Protein AF-A0AAW5XG31-F1 (afdb_monomer_lite)

Structure (mmCIF, N/CA/C/O backbone):
data_AF-A0AAW5XG31-F1
#
_entry.id   AF-A0AAW5XG31-F1
#
loop_
_atom_site.group_PDB
_atom_site.id
_atom_site.type_symbol
_atom_site.label_atom_id
_atom_site.label_alt_id
_atom_site.label_comp_id
_atom_site.label_asym_id
_atom_site.label_entity_id
_atom_site.label_seq_id
_atom_site.pdbx_PDB_ins_code
_atom_site.Cartn_x
_atom_site.Cartn_y
_atom_site.Cartn_z
_atom_site.occupancy
_atom_site.B_iso_or_equiv
_atom_site.auth_seq_id
_atom_site.auth_comp_id
_atom_site.auth_asym_id
_atom_site.auth_atom_id
_atom_site.pdbx_PDB_model_num
ATOM 1 N N . MET A 1 1 ? -12.873 14.492 3.536 1.00 43.59 1 MET A N 1
ATOM 2 C CA . MET A 1 1 ? -13.380 14.059 4.860 1.00 43.59 1 MET A CA 1
ATOM 3 C C . MET A 1 1 ? -12.176 13.439 5.544 1.00 43.59 1 MET A C 1
ATOM 5 O O . MET A 1 1 ? -11.731 12.426 5.041 1.00 43.59 1 MET A O 1
ATOM 9 N N . ASP A 1 2 ? -11.570 14.063 6.562 1.00 50.47 2 ASP A N 1
ATOM 10 C CA . ASP A 1 2 ? -10.311 13.564 7.151 1.00 50.47 2 ASP A CA 1
ATOM 11 C C . ASP A 1 2 ? -10.501 12.148 7.708 1.00 50.47 2 ASP A C 1
ATOM 13 O O . ASP A 1 2 ? -11.175 11.924 8.724 1.00 50.47 2 ASP A O 1
ATOM 17 N N . ILE A 1 3 ? -9.961 11.157 7.002 1.00 53.16 3 ILE A N 1
ATOM 18 C CA . ILE A 1 3 ? -9.998 9.782 7.468 1.00 53.16 3 ILE A CA 1
ATOM 19 C C . ILE A 1 3 ? -8.871 9.640 8.485 1.00 53.16 3 ILE A C 1
ATOM 21 O O . ILE A 1 3 ? -7.710 9.459 8.138 1.00 53.16 3 ILE A O 1
ATOM 25 N N . ASP A 1 4 ? -9.230 9.708 9.766 1.00 59.84 4 ASP A N 1
ATOM 26 C CA . ASP A 1 4 ? -8.361 9.264 10.858 1.00 59.84 4 ASP A CA 1
ATOM 27 C C . ASP A 1 4 ? -8.141 7.746 10.717 1.00 59.84 4 ASP A C 1
ATOM 29 O O . ASP A 1 4 ? -8.978 6.931 11.122 1.00 59.84 4 ASP A O 1
ATOM 33 N N . ILE A 1 5 ? -7.080 7.376 9.997 1.00 63.84 5 ILE A N 1
ATOM 34 C CA . ILE A 1 5 ? -6.642 5.996 9.801 1.00 63.84 5 ILE A CA 1
ATOM 35 C C . ILE A 1 5 ? -5.692 5.661 10.943 1.00 63.84 5 ILE A C 1
ATOM 37 O O . ILE A 1 5 ? -4.544 6.107 10.959 1.00 63.84 5 ILE A O 1
ATOM 41 N N . SER A 1 6 ? -6.178 4.867 11.894 1.00 68.25 6 SER A N 1
ATOM 42 C CA . SER A 1 6 ? -5.416 4.499 13.087 1.00 68.25 6 SER A CA 1
ATOM 43 C C . SER A 1 6 ? -4.249 3.565 12.756 1.00 68.25 6 SER A C 1
ATOM 45 O O . SER A 1 6 ? -3.228 3.600 13.437 1.00 68.25 6 SER A O 1
ATOM 47 N N . ASN A 1 7 ? -4.384 2.735 11.714 1.00 79.56 7 ASN A N 1
ATOM 48 C CA . ASN A 1 7 ? -3.297 1.891 11.230 1.00 79.56 7 ASN A CA 1
ATOM 49 C C . ASN A 1 7 ? -3.466 1.525 9.746 1.00 79.56 7 ASN A C 1
ATOM 51 O O . ASN A 1 7 ? -4.590 1.282 9.296 1.00 79.56 7 ASN A O 1
ATOM 55 N N . ILE A 1 8 ? -2.351 1.464 9.013 1.00 83.69 8 ILE A N 1
ATOM 56 C CA . ILE A 1 8 ? -2.269 0.954 7.636 1.00 83.69 8 ILE A CA 1
ATOM 57 C C . ILE A 1 8 ? -1.269 -0.194 7.649 1.00 83.69 8 ILE A C 1
ATOM 59 O O . ILE A 1 8 ? -0.133 -0.023 8.092 1.00 83.69 8 ILE A O 1
ATOM 63 N N . SER A 1 9 ? -1.679 -1.351 7.149 1.00 84.31 9 SER A N 1
ATOM 64 C CA . SER A 1 9 ? -0.811 -2.516 6.985 1.00 84.31 9 SER A CA 1
ATOM 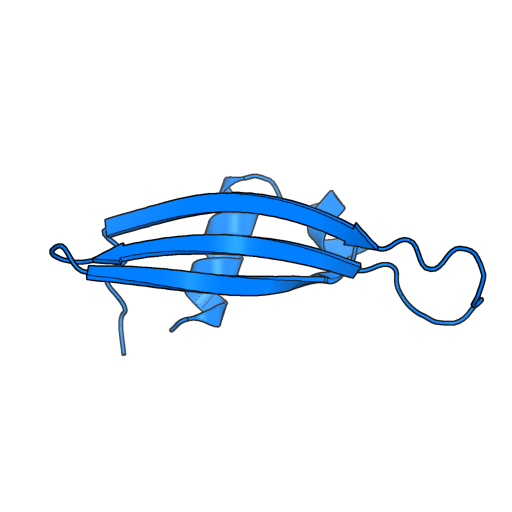65 C C . SER A 1 9 ? -0.805 -2.946 5.524 1.00 84.31 9 SER A C 1
ATOM 67 O O . SER A 1 9 ? -1.842 -2.919 4.865 1.00 84.31 9 SER A O 1
ATOM 69 N N . PHE A 1 10 ? 0.368 -3.300 5.002 1.00 85.75 10 PHE A N 1
ATOM 70 C CA . PHE A 1 10 ? 0.516 -3.792 3.634 1.00 85.75 10 PHE A CA 1
ATOM 71 C C . PHE A 1 10 ? 0.497 -5.319 3.650 1.00 85.75 10 PHE A C 1
ATOM 73 O O . PHE A 1 10 ? 1.343 -5.938 4.288 1.00 85.75 10 PHE A O 1
ATOM 80 N N . GLU A 1 11 ? -0.469 -5.912 2.954 1.00 85.50 11 GLU A N 1
ATOM 81 C CA . GLU A 1 11 ? -0.676 -7.365 2.920 1.00 85.50 11 GLU A CA 1
ATOM 82 C C . GLU A 1 11 ? 0.203 -8.020 1.854 1.00 85.50 11 GLU A C 1
ATOM 84 O O . GLU A 1 11 ? 0.817 -9.062 2.063 1.00 85.50 11 GLU A O 1
ATOM 89 N N . SER A 1 12 ? 0.252 -7.407 0.673 1.00 85.50 12 SER A N 1
ATOM 90 C CA . SER A 1 12 ? 1.046 -7.901 -0.444 1.00 85.50 12 SER A CA 1
ATOM 91 C C . SER A 1 12 ? 1.361 -6.783 -1.423 1.00 85.50 12 SER A C 1
ATOM 93 O O . SER A 1 12 ? 0.594 -5.835 -1.596 1.00 85.50 12 SER A O 1
ATOM 95 N N . ILE A 1 13 ? 2.511 -6.917 -2.076 1.00 84.25 13 ILE A N 1
ATOM 96 C CA . ILE A 1 13 ? 2.948 -6.026 -3.142 1.00 84.25 13 ILE A CA 1
ATOM 97 C C . ILE A 1 13 ? 3.226 -6.902 -4.355 1.00 84.25 13 ILE A C 1
ATOM 99 O O . ILE A 1 13 ? 4.177 -7.682 -4.363 1.00 84.25 13 ILE A O 1
ATOM 103 N N . THR A 1 14 ? 2.372 -6.805 -5.370 1.00 83.38 14 THR A N 1
ATOM 104 C CA . THR A 1 14 ? 2.513 -7.559 -6.614 1.00 83.38 14 THR A CA 1
ATOM 105 C C . THR A 1 14 ? 3.027 -6.645 -7.707 1.00 83.38 14 THR A C 1
ATOM 107 O O . THR A 1 14 ? 2.420 -5.629 -8.034 1.00 83.38 14 THR A O 1
ATOM 110 N N . THR A 1 15 ? 4.160 -7.016 -8.285 1.00 78.31 15 THR A N 1
ATOM 111 C CA . THR A 1 15 ? 4.773 -6.305 -9.403 1.00 78.31 15 THR A CA 1
ATOM 112 C C . THR A 1 15 ? 4.399 -6.995 -10.705 1.00 78.31 15 THR A C 1
ATOM 114 O O . THR A 1 15 ? 4.690 -8.174 -10.894 1.00 78.31 15 THR A O 1
ATOM 117 N N . TYR A 1 16 ? 3.779 -6.259 -11.622 1.00 74.19 16 TYR A N 1
ATOM 118 C CA . TYR A 1 16 ? 3.482 -6.736 -12.966 1.00 74.19 16 TYR A CA 1
ATOM 119 C C . TYR A 1 16 ? 4.452 -6.085 -13.947 1.00 74.19 16 TYR A C 1
ATOM 121 O O . TYR A 1 16 ? 4.298 -4.925 -14.337 1.00 74.19 16 TYR A O 1
ATOM 129 N N . CYS A 1 17 ? 5.461 -6.854 -14.353 1.00 65.44 17 CYS A N 1
ATOM 130 C CA . CYS A 1 17 ? 6.375 -6.472 -15.421 1.00 65.44 17 CYS A CA 1
ATOM 131 C C . CYS A 1 17 ? 5.800 -6.938 -16.760 1.00 65.44 17 CYS A C 1
ATOM 133 O O . CYS A 1 17 ? 5.878 -8.119 -17.101 1.00 65.44 17 CYS A O 1
ATOM 135 N N . ASN A 1 18 ? 5.246 -6.014 -17.546 1.00 62.91 18 ASN A N 1
ATOM 136 C CA . ASN A 1 18 ? 4.806 -6.295 -18.915 1.00 62.91 18 ASN A CA 1
ATOM 137 C C . ASN A 1 18 ? 6.016 -6.327 -19.864 1.00 62.91 18 ASN A C 1
ATOM 139 O O . ASN A 1 18 ? 6.157 -5.499 -20.757 1.00 62.91 18 ASN A O 1
ATOM 143 N N . GLY A 1 19 ? 6.901 -7.311 -19.685 1.00 51.31 19 GLY A N 1
ATOM 144 C CA . GLY A 1 19 ? 8.136 -7.469 -20.465 1.00 51.31 19 GLY A CA 1
ATOM 145 C C . GLY A 1 19 ? 7.954 -7.736 -21.969 1.00 51.31 19 GLY A C 1
ATOM 146 O O . GLY A 1 19 ? 8.948 -7.898 -22.665 1.00 51.31 19 GLY A O 1
ATOM 147 N N . TYR A 1 20 ? 6.721 -7.777 -22.488 1.00 48.12 20 TYR A N 1
ATOM 148 C CA . TYR A 1 20 ? 6.422 -8.116 -23.888 1.00 48.12 20 TYR A CA 1
ATOM 149 C C . TYR A 1 20 ? 5.624 -7.058 -24.664 1.00 48.12 20 TYR A C 1
ATOM 151 O O . TYR A 1 20 ? 5.373 -7.240 -25.853 1.00 48.12 20 TYR A O 1
ATOM 159 N N . GLN A 1 21 ? 5.236 -5.940 -24.044 1.00 46.97 21 GLN A N 1
ATOM 160 C CA . GLN A 1 21 ? 4.600 -4.831 -24.761 1.00 46.97 21 GLN A CA 1
ATOM 161 C C . GLN A 1 21 ? 5.383 -3.548 -24.505 1.00 46.97 21 GLN A C 1
ATOM 163 O O . GLN A 1 21 ? 5.278 -2.956 -23.437 1.00 46.97 2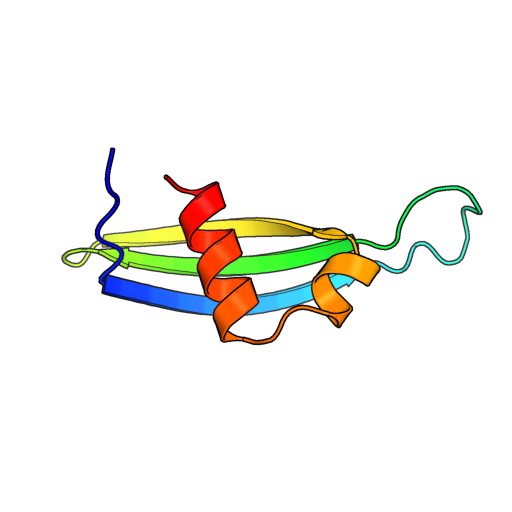1 GLN A O 1
ATOM 168 N N . TYR A 1 22 ? 6.127 -3.115 -25.526 1.00 49.56 22 TYR A N 1
ATOM 169 C CA . TYR A 1 22 ? 7.045 -1.963 -25.580 1.00 49.56 22 TYR A CA 1
ATOM 170 C C . TYR A 1 22 ? 6.413 -0.590 -25.246 1.00 49.56 22 TYR A C 1
ATOM 172 O O . TYR A 1 22 ? 7.008 0.445 -25.516 1.00 49.56 22 TYR A O 1
ATOM 180 N N . ASN A 1 23 ? 5.186 -0.556 -24.716 1.00 54.12 23 ASN A N 1
ATOM 181 C CA . ASN A 1 23 ? 4.404 0.663 -24.540 1.00 54.12 23 ASN A CA 1
ATOM 182 C C . ASN A 1 23 ? 3.418 0.629 -23.355 1.00 54.12 23 ASN A C 1
ATOM 184 O O . ASN A 1 23 ? 2.490 1.432 -23.303 1.00 54.12 23 ASN A O 1
ATOM 188 N N . LYS A 1 24 ? 3.567 -0.315 -22.414 1.00 58.94 24 LYS A N 1
ATOM 189 C CA . LYS A 1 24 ? 2.781 -0.331 -21.171 1.00 58.94 24 LYS A CA 1
ATOM 190 C C . LYS A 1 24 ? 3.723 -0.277 -19.978 1.00 58.94 24 LYS A C 1
ATOM 192 O O . LYS A 1 24 ? 4.566 -1.155 -19.829 1.00 58.94 24 LYS A O 1
ATOM 197 N N . GLN A 1 25 ? 3.574 0.756 -19.151 1.00 64.31 25 GLN A N 1
ATOM 198 C CA . GLN A 1 25 ? 4.319 0.895 -17.901 1.00 64.31 25 GLN A CA 1
ATOM 199 C C . GLN A 1 25 ? 4.156 -0.364 -17.043 1.00 64.31 25 GLN A C 1
ATOM 201 O O . GLN A 1 25 ? 3.048 -0.888 -16.899 1.00 64.31 25 GLN A O 1
ATOM 206 N N . SER A 1 26 ? 5.264 -0.842 -16.475 1.00 79.31 26 SER A N 1
ATOM 207 C CA . SER A 1 26 ? 5.222 -1.807 -15.378 1.00 79.31 26 SER A CA 1
ATOM 208 C C . SER A 1 26 ? 4.461 -1.181 -14.213 1.00 79.31 26 SER A C 1
ATOM 210 O O . SER A 1 26 ? 4.677 -0.011 -13.889 1.00 79.31 26 SER A O 1
ATOM 212 N N . VAL A 1 27 ? 3.577 -1.953 -13.590 1.00 85.00 27 VAL A N 1
ATOM 213 C CA . VAL A 1 27 ? 2.734 -1.477 -12.488 1.00 85.00 27 VAL A CA 1
ATOM 214 C C . VAL A 1 27 ? 2.971 -2.297 -11.233 1.00 85.00 27 VAL A C 1
ATOM 216 O O . VAL A 1 27 ? 3.337 -3.473 -11.290 1.00 85.00 27 VAL A O 1
ATOM 219 N N . VAL A 1 28 ? 2.753 -1.665 -10.091 1.00 85.94 28 VAL A N 1
ATOM 220 C CA . VAL A 1 28 ? 2.836 -2.273 -8.769 1.00 85.94 28 VAL A CA 1
ATOM 221 C C . VAL A 1 28 ? 1.479 -2.149 -8.115 1.00 85.94 28 VAL A C 1
ATOM 223 O O . VAL A 1 28 ? 0.985 -1.045 -7.913 1.00 85.94 28 VAL A O 1
ATOM 226 N N . THR A 1 29 ? 0.875 -3.280 -7.781 1.00 87.69 29 THR A N 1
ATOM 227 C CA . THR A 1 29 ? -0.362 -3.326 -7.011 1.00 87.69 29 THR A CA 1
ATOM 228 C C . THR A 1 29 ? -0.018 -3.600 -5.557 1.00 87.69 29 THR A C 1
ATOM 230 O O . THR A 1 29 ? 0.538 -4.643 -5.221 1.00 87.69 29 THR A O 1
ATOM 233 N N . VAL A 1 30 ? -0.348 -2.651 -4.694 1.00 87.50 30 VAL A N 1
ATOM 234 C CA . VAL A 1 30 ? -0.167 -2.720 -3.248 1.00 87.50 30 VAL A CA 1
ATOM 235 C C . VAL A 1 30 ? -1.524 -2.991 -2.619 1.00 87.50 30 VAL A C 1
ATOM 237 O O . VAL A 1 30 ? -2.406 -2.133 -2.639 1.00 87.50 30 VAL A O 1
ATOM 240 N N . SER A 1 31 ? -1.693 -4.185 -2.066 1.00 91.19 31 SER A N 1
ATOM 241 C CA . SER A 1 31 ? -2.870 -4.539 -1.276 1.00 91.19 31 SER A CA 1
ATOM 242 C C . SER A 1 31 ? -2.650 -4.081 0.158 1.00 91.19 31 SER A C 1
ATOM 244 O O . SER A 1 31 ? -1.640 -4.432 0.775 1.00 91.19 31 SER A O 1
ATOM 246 N N . TYR A 1 32 ? -3.576 -3.293 0.691 1.00 88.62 32 TYR A N 1
ATOM 247 C CA . TYR A 1 32 ? -3.466 -2.720 2.025 1.00 88.62 32 TYR A CA 1
ATOM 248 C C . TYR A 1 32 ? -4.746 -2.912 2.833 1.00 88.62 32 TYR A C 1
ATOM 250 O O . TYR A 1 32 ? -5.855 -2.964 2.299 1.00 88.62 32 TYR A O 1
ATOM 258 N N . THR A 1 33 ? -4.565 -2.951 4.145 1.00 87.88 33 THR A N 1
ATOM 259 C CA . THR A 1 33 ? -5.623 -3.019 5.142 1.00 87.88 33 THR A CA 1
ATOM 260 C C . THR A 1 33 ? -5.590 -1.747 5.982 1.00 87.88 33 THR A C 1
ATOM 262 O O . THR A 1 33 ? -4.551 -1.366 6.523 1.00 87.88 33 THR A O 1
ATOM 265 N N . LEU A 1 34 ? -6.734 -1.086 6.105 1.00 87.62 34 LEU A N 1
ATOM 266 C CA . LEU A 1 34 ? -6.959 0.059 6.976 1.00 87.62 34 LEU A CA 1
ATOM 267 C C . LEU A 1 34 ? -7.733 -0.411 8.199 1.00 87.62 34 LEU A C 1
ATOM 269 O O . LEU A 1 34 ? -8.767 -1.065 8.067 1.00 87.62 34 LEU A O 1
ATOM 273 N N . THR A 1 35 ? -7.276 -0.027 9.385 1.00 82.00 35 THR A N 1
ATOM 274 C CA . THR A 1 35 ? -8.027 -0.265 10.622 1.00 82.00 35 THR A CA 1
ATOM 275 C C . THR A 1 35 ? -8.471 1.060 11.229 1.00 82.00 35 THR A C 1
ATOM 277 O O . THR A 1 35 ? -7.647 1.942 11.478 1.00 82.00 35 THR A O 1
ATOM 280 N N . LYS A 1 36 ? -9.776 1.199 11.494 1.00 78.00 36 LYS A N 1
ATOM 281 C CA . LYS A 1 36 ? -10.374 2.381 12.133 1.00 78.00 36 LYS A CA 1
ATOM 282 C C . LYS A 1 36 ? -11.462 1.981 13.120 1.00 78.00 36 LYS A C 1
ATOM 284 O O . LYS A 1 36 ? -12.485 1.443 12.709 1.00 78.00 36 LYS A O 1
ATOM 289 N N . ARG A 1 37 ? -11.289 2.304 14.411 1.00 73.25 37 ARG A N 1
ATOM 290 C CA . ARG A 1 37 ? -12.292 2.060 15.477 1.00 73.25 37 ARG A CA 1
ATOM 291 C C . ARG A 1 37 ? -12.955 0.673 15.354 1.00 73.25 37 ARG A C 1
ATOM 293 O O . ARG A 1 37 ? -14.176 0.574 15.273 1.00 73.25 37 ARG A O 1
ATOM 300 N N . ASN A 1 38 ? -12.133 -0.374 15.271 1.00 73.44 38 ASN A N 1
ATOM 301 C CA . ASN A 1 38 ? -12.519 -1.784 15.091 1.00 73.44 38 ASN A CA 1
ATOM 302 C C . ASN A 1 38 ? -13.127 -2.177 13.730 1.00 73.44 38 ASN A C 1
ATOM 304 O O . ASN A 1 38 ? -13.521 -3.327 13.564 1.00 73.44 38 ASN A O 1
ATOM 308 N N . ASN A 1 39 ? -13.169 -1.280 12.744 1.00 79.25 39 ASN A N 1
ATOM 309 C CA . ASN A 1 39 ? -13.490 -1.630 11.362 1.00 79.25 39 ASN A CA 1
ATOM 310 C C . ASN A 1 39 ? -12.209 -1.899 10.583 1.00 79.25 39 ASN A C 1
ATOM 312 O O . ASN A 1 39 ? -11.245 -1.140 10.695 1.00 79.25 39 ASN A O 1
ATOM 316 N N . ILE A 1 40 ? -12.235 -2.961 9.784 1.00 84.31 40 ILE A N 1
ATOM 317 C CA . ILE A 1 40 ? -11.154 -3.359 8.890 1.00 84.31 40 ILE A CA 1
ATOM 318 C C . ILE A 1 40 ? -11.652 -3.143 7.462 1.00 84.31 40 ILE A C 1
ATOM 320 O O . ILE A 1 40 ? -12.695 -3.670 7.083 1.00 84.31 40 ILE A O 1
ATOM 324 N N . LEU A 1 41 ? -10.923 -2.346 6.686 1.00 86.69 41 LEU A N 1
ATOM 325 C CA . LEU A 1 41 ? -11.205 -2.075 5.279 1.00 86.69 41 LEU A CA 1
ATOM 326 C C . LEU A 1 41 ? -10.002 -2.510 4.454 1.00 86.69 41 LEU A C 1
ATOM 328 O O . LEU A 1 41 ? -8.881 -2.114 4.750 1.00 86.69 41 LEU A O 1
ATOM 332 N N . THR A 1 42 ? -10.224 -3.295 3.410 1.00 88.69 42 THR A N 1
ATOM 333 C CA . THR A 1 42 ? -9.164 -3.711 2.486 1.00 88.69 42 THR A CA 1
ATOM 334 C C . THR A 1 42 ? -9.273 -2.928 1.188 1.00 88.69 42 THR A C 1
ATOM 336 O O . THR A 1 42 ? -10.372 -2.761 0.660 1.00 88.69 42 THR A O 1
ATOM 339 N N . GLY A 1 43 ? -8.143 -2.480 0.655 1.00 88.31 43 GLY A N 1
ATOM 340 C CA . GLY A 1 43 ? -8.069 -1.765 -0.611 1.00 88.31 43 GLY A CA 1
ATOM 341 C C . GLY A 1 43 ? -6.832 -2.149 -1.410 1.00 88.31 43 GLY A C 1
ATOM 342 O O . GLY A 1 43 ? -5.916 -2.807 -0.917 1.00 88.31 43 GLY A O 1
ATOM 343 N N . THR A 1 44 ? -6.810 -1.729 -2.670 1.00 90.56 44 THR A N 1
ATOM 344 C CA . THR A 1 44 ? -5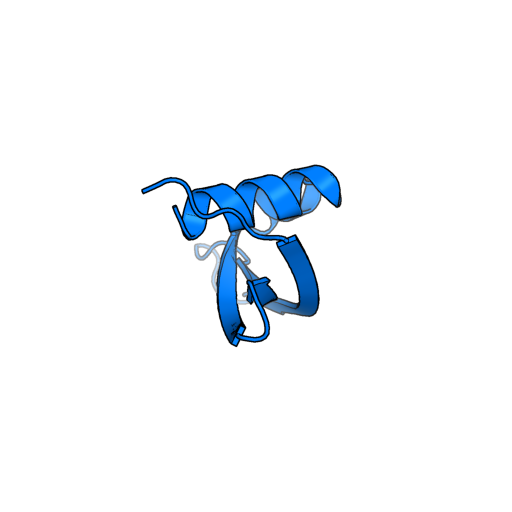.674 -1.932 -3.571 1.00 90.56 44 THR A CA 1
ATOM 345 C C . THR A 1 44 ? -5.264 -0.603 -4.176 1.00 90.56 44 THR A C 1
ATOM 347 O O . THR A 1 44 ? -6.096 0.089 -4.757 1.00 90.56 44 THR A O 1
ATOM 350 N N . LEU A 1 45 ? -3.983 -0.264 -4.076 1.00 88.56 45 LEU A N 1
ATOM 351 C CA . LEU A 1 45 ? -3.381 0.901 -4.713 1.00 88.56 45 LEU A CA 1
ATOM 352 C C . LEU A 1 45 ? -2.518 0.422 -5.881 1.00 88.56 45 LEU A C 1
ATOM 354 O O . LEU A 1 45 ? -1.628 -0.400 -5.683 1.00 88.56 45 LEU A O 1
ATOM 358 N N . THR A 1 46 ? -2.769 0.919 -7.091 1.00 88.62 46 THR A N 1
ATOM 359 C CA . THR A 1 46 ? -1.912 0.630 -8.252 1.00 88.62 46 THR A CA 1
ATOM 360 C C . THR A 1 46 ? -1.026 1.834 -8.538 1.00 88.62 46 THR A C 1
ATOM 362 O O . THR A 1 46 ? -1.532 2.936 -8.7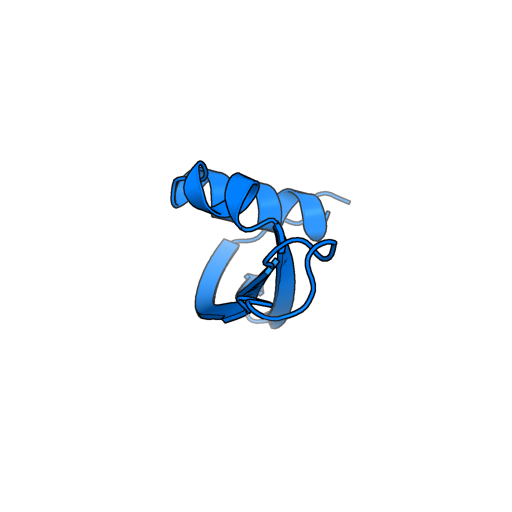27 1.00 88.62 46 THR A O 1
ATOM 365 N N . LEU A 1 47 ? 0.285 1.612 -8.564 1.00 87.38 47 LEU A N 1
ATOM 366 C CA . LEU A 1 47 ? 1.320 2.613 -8.815 1.00 87.38 47 LEU A CA 1
ATOM 367 C C . LEU A 1 47 ? 2.131 2.230 -10.052 1.00 87.38 47 LEU A C 1
ATOM 369 O O . LEU A 1 47 ? 2.220 1.052 -10.408 1.00 87.38 47 LEU A O 1
ATOM 373 N N . GLY A 1 48 ? 2.770 3.209 -10.688 1.00 86.00 48 GLY A N 1
ATOM 374 C CA . GLY A 1 48 ? 3.820 2.918 -11.663 1.00 86.00 48 GLY A CA 1
ATOM 375 C C . GLY A 1 48 ? 5.039 2.298 -10.973 1.00 86.00 48 GLY A C 1
ATOM 376 O O . GLY A 1 48 ? 5.349 2.635 -9.833 1.00 86.00 48 GLY A O 1
ATOM 377 N N . PHE A 1 49 ? 5.756 1.400 -11.650 1.00 83.50 49 PHE A N 1
ATOM 378 C CA . PHE A 1 49 ? 6.971 0.793 -11.092 1.00 83.50 49 PHE A CA 1
ATOM 379 C C 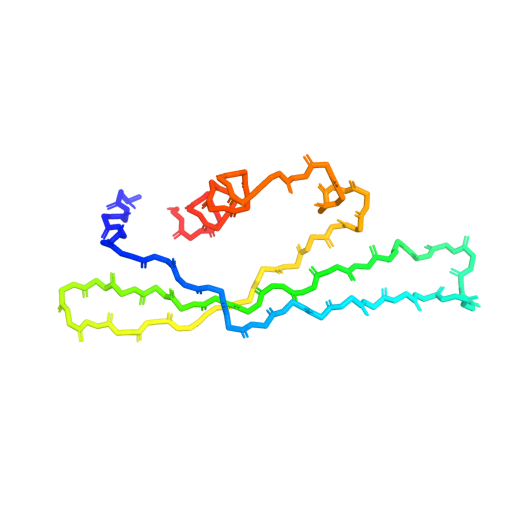. PHE A 1 49 ? 8.058 1.822 -10.778 1.00 83.50 49 PHE A C 1
ATOM 381 O O . PHE A 1 49 ? 8.679 1.734 -9.721 1.00 83.50 49 PHE A O 1
ATOM 388 N N . ASP A 1 50 ? 8.248 2.814 -11.650 1.00 82.88 50 ASP A N 1
ATOM 389 C CA . ASP A 1 50 ? 9.222 3.885 -11.420 1.00 82.88 50 ASP A CA 1
ATOM 390 C C . ASP A 1 50 ? 8.858 4.727 -10.192 1.00 82.88 50 ASP A C 1
ATOM 392 O O . ASP A 1 50 ? 9.724 5.013 -9.371 1.00 82.88 50 ASP A O 1
ATOM 396 N N . GLU A 1 51 ? 7.569 5.035 -10.015 1.00 83.88 51 GLU A N 1
ATOM 397 C CA . GLU A 1 51 ? 7.063 5.736 -8.831 1.00 83.88 51 GLU A CA 1
ATOM 398 C C . GLU A 1 51 ? 7.266 4.893 -7.564 1.00 83.88 51 GLU A C 1
ATOM 400 O O . GLU A 1 51 ? 7.803 5.377 -6.573 1.00 83.88 51 GLU A O 1
ATOM 405 N N . TYR A 1 52 ? 6.900 3.608 -7.596 1.00 84.50 52 TYR A N 1
ATOM 406 C CA . TYR A 1 52 ? 7.064 2.702 -6.458 1.00 84.50 52 TYR A CA 1
ATOM 407 C C . TYR A 1 52 ? 8.530 2.527 -6.038 1.00 84.50 52 TYR A C 1
ATOM 409 O O . TYR A 1 52 ? 8.828 2.518 -4.847 1.00 84.50 52 TYR A O 1
ATOM 417 N N . LYS A 1 53 ? 9.451 2.415 -7.002 1.00 81.81 53 LYS A N 1
ATOM 418 C CA . LYS A 1 53 ? 10.899 2.278 -6.768 1.00 81.81 53 LYS A CA 1
ATOM 419 C C . LYS A 1 53 ? 11.469 3.418 -5.920 1.00 81.81 53 LYS A C 1
ATOM 421 O O . LYS A 1 53 ? 12.413 3.194 -5.165 1.00 81.81 53 LYS A O 1
ATOM 426 N N . GLU A 1 54 ? 10.953 4.632 -6.090 1.00 84.00 54 GLU A N 1
ATOM 427 C CA . GLU A 1 54 ? 11.440 5.820 -5.382 1.00 84.00 54 GLU A CA 1
ATOM 428 C C . GLU A 1 54 ? 10.730 6.036 -4.037 1.00 84.00 54 GLU A C 1
ATOM 430 O O . GLU A 1 54 ? 11.200 6.808 -3.199 1.00 84.00 54 GLU A O 1
ATOM 435 N N . LEU A 1 55 ? 9.622 5.329 -3.789 1.00 83.75 55 LEU A N 1
ATOM 436 C CA . LEU A 1 55 ? 8.866 5.433 -2.548 1.00 83.75 55 LEU A CA 1
ATOM 437 C C . LEU A 1 55 ? 9.496 4.590 -1.430 1.00 83.75 55 LEU A C 1
ATOM 439 O O . LEU A 1 55 ? 9.539 3.363 -1.472 1.00 83.75 55 LEU A O 1
ATOM 443 N N . ALA A 1 56 ? 9.899 5.261 -0.350 1.00 84.00 56 ALA A N 1
ATOM 444 C CA . ALA A 1 56 ? 10.134 4.608 0.935 1.00 84.00 56 ALA A CA 1
ATOM 445 C C . ALA A 1 56 ? 8.804 4.159 1.576 1.00 84.00 56 ALA A C 1
ATOM 447 O O . ALA A 1 56 ? 7.731 4.643 1.214 1.00 84.00 56 ALA A O 1
ATOM 448 N N . TYR A 1 57 ? 8.869 3.315 2.613 1.00 80.75 57 TYR A N 1
ATOM 449 C CA . TYR A 1 57 ? 7.691 2.838 3.360 1.00 80.75 57 TYR A CA 1
ATOM 450 C C . TYR A 1 57 ? 6.741 3.974 3.793 1.00 80.75 57 TYR A C 1
ATOM 452 O O . TYR A 1 57 ? 5.533 3.903 3.578 1.00 80.75 57 TYR A O 1
ATOM 460 N N . ASN A 1 58 ? 7.289 5.072 4.326 1.00 82.25 58 ASN A N 1
ATOM 461 C CA . ASN A 1 58 ? 6.501 6.245 4.727 1.00 82.25 58 ASN A CA 1
ATOM 462 C C . ASN A 1 58 ? 5.867 6.984 3.536 1.00 82.25 58 ASN A C 1
ATOM 464 O O . ASN A 1 58 ? 4.784 7.548 3.675 1.00 82.25 58 ASN A O 1
ATOM 468 N N . GLY A 1 59 ? 6.516 6.966 2.369 1.00 85.88 59 GLY A N 1
ATOM 469 C CA . GLY A 1 59 ? 5.954 7.516 1.135 1.00 85.88 59 GLY A CA 1
ATOM 470 C C . GLY A 1 59 ? 4.784 6.677 0.628 1.00 85.88 59 GLY A C 1
ATOM 471 O O . GLY A 1 59 ? 3.756 7.221 0.234 1.00 85.88 59 GLY A O 1
ATOM 472 N N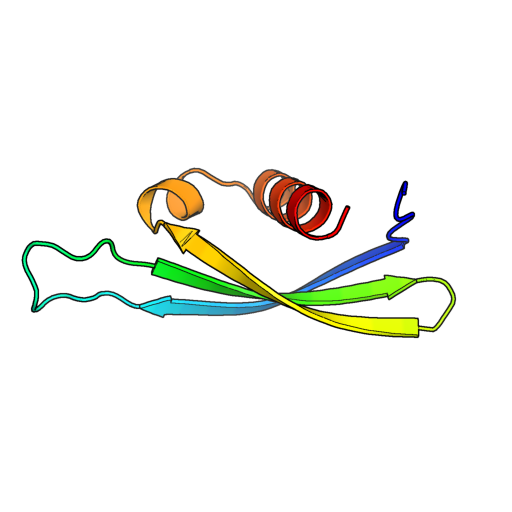 . LEU A 1 60 ? 4.892 5.349 0.724 1.00 84.50 60 LEU A N 1
ATOM 473 C CA . LEU A 1 60 ? 3.801 4.445 0.369 1.00 84.50 60 LEU A CA 1
ATOM 474 C C . LEU A 1 60 ? 2.590 4.620 1.300 1.00 84.50 60 LEU A C 1
ATOM 476 O O . LEU A 1 60 ? 1.451 4.645 0.839 1.00 84.50 60 LEU A O 1
ATOM 480 N N . LEU A 1 61 ? 2.832 4.822 2.600 1.00 85.56 61 LEU A N 1
ATOM 481 C CA . LEU A 1 61 ? 1.783 5.167 3.562 1.00 85.56 61 LEU A CA 1
ATOM 482 C C . LEU A 1 61 ? 1.077 6.479 3.202 1.00 85.56 61 LEU A C 1
ATOM 484 O O . LEU A 1 61 ? -0.149 6.541 3.269 1.00 85.56 61 LEU A O 1
ATOM 488 N N . ALA A 1 62 ? 1.828 7.516 2.821 1.00 86.31 62 ALA A N 1
ATOM 489 C CA . ALA A 1 62 ? 1.256 8.794 2.404 1.00 86.31 62 ALA A CA 1
ATOM 490 C C . ALA A 1 62 ? 0.374 8.636 1.157 1.00 86.31 62 ALA A C 1
ATOM 492 O O . ALA A 1 62 ? -0.759 9.105 1.157 1.00 86.31 62 ALA A O 1
ATOM 493 N N . LYS A 1 63 ? 0.833 7.879 0.153 1.00 88.12 63 LYS A N 1
ATOM 494 C CA . LYS A 1 63 ? 0.055 7.587 -1.062 1.00 88.12 63 LYS A CA 1
ATOM 495 C C . LYS A 1 63 ? -1.246 6.844 -0.775 1.00 88.12 63 LYS A C 1
ATOM 497 O O . LYS A 1 63 ? -2.277 7.174 -1.352 1.00 88.12 63 LYS A O 1
ATOM 502 N N . VAL A 1 64 ? -1.226 5.866 0.135 1.00 87.12 64 VAL A N 1
ATOM 503 C CA . VAL A 1 64 ? -2.460 5.187 0.562 1.00 87.12 64 VAL A CA 1
ATOM 504 C C . VAL A 1 64 ? -3.396 6.161 1.274 1.00 87.12 64 VAL A C 1
ATOM 506 O O . VAL A 1 64 ? -4.585 6.153 0.978 1.00 87.12 64 VAL A O 1
ATOM 509 N N . LYS A 1 65 ? -2.884 7.026 2.160 1.00 84.50 65 LYS A N 1
ATOM 510 C CA . LYS A 1 65 ? -3.692 8.058 2.836 1.00 84.50 65 LYS A CA 1
ATOM 511 C C . LYS A 1 65 ? -4.331 9.039 1.852 1.00 84.50 65 LYS A C 1
ATOM 513 O O . LYS A 1 65 ? -5.513 9.336 1.993 1.00 84.50 65 LYS A O 1
ATOM 518 N N . GLU A 1 66 ? -3.576 9.510 0.861 1.00 84.94 66 GLU A N 1
ATOM 519 C CA . GLU A 1 66 ? -4.078 10.389 -0.202 1.00 84.94 66 GLU A CA 1
ATOM 520 C C . GLU A 1 66 ? -5.155 9.704 -1.045 1.00 84.94 66 GLU A C 1
ATOM 522 O O . GLU A 1 66 ? -6.166 10.316 -1.360 1.00 84.94 66 GLU A O 1
ATOM 527 N N . HIS A 1 67 ? -4.966 8.429 -1.388 1.00 83.75 67 HIS A N 1
ATOM 528 C CA . HIS A 1 67 ? -5.904 7.690 -2.232 1.00 83.75 67 HIS A CA 1
ATOM 529 C C . HIS A 1 67 ? -7.272 7.455 -1.575 1.00 83.75 67 HIS A C 1
ATOM 531 O O . HIS A 1 67 ? -8.269 7.298 -2.276 1.00 83.75 67 HIS A O 1
ATOM 537 N N . VAL A 1 68 ? -7.322 7.389 -0.243 1.00 78.25 68 VAL A N 1
ATOM 538 C CA . VAL A 1 68 ? -8.553 7.064 0.490 1.00 78.25 68 VAL A CA 1
ATOM 539 C C . VAL A 1 68 ? -9.294 8.294 1.024 1.00 78.25 68 VAL A C 1
ATOM 541 O O . VAL A 1 68 ? -10.442 8.135 1.428 1.00 78.25 68 VAL A O 1
ATOM 544 N N . THR A 1 69 ? -8.672 9.481 1.045 1.00 69.81 69 THR A N 1
ATOM 545 C CA . THR A 1 69 ? -9.231 10.733 1.610 1.00 69.81 69 THR A CA 1
ATOM 546 C C . THR A 1 69 ? -10.024 11.542 0.587 1.00 69.81 69 THR A C 1
ATOM 548 O O . THR A 1 69 ? -11.059 12.135 0.993 1.00 69.81 69 THR A O 1
#

pLDDT: mean 77.84, std 12.62, range [43.59, 91.19]

Foldseek 3Di:
DQPPFVDKDWPDKDWADPVPDPPDFTKIKTWMWTDDPNDIDIDIDIDGPVVVVPDDPVNVVVVVSVVVD

Secondary structure (DSSP, 8-state):
-----SEEEEEEEEEE--TT-TTS--EEEEEEEEEETTEEEEEEEEEEHHHHHH--HHHHHHHHHHHH-

Sequence (69 aa):
MDIDISNISFESITTYCNGYQYNKQSVVTVSYTLTKRNNILTGTLTLGFDEYKELAYNGLLAKVKEHVT

Radius of gyration: 13.51 Å; chains: 1; bounding box: 25×22×41 Å